Protein AF-A0A9D4HM74-F1 (afdb_monomer_lite)

Structure (mmCIF, N/CA/C/O backbone):
data_AF-A0A9D4HM74-F1
#
_entry.id   AF-A0A9D4HM74-F1
#
loop_
_atom_site.group_PDB
_atom_site.id
_atom_site.type_symbol
_atom_site.label_atom_id
_atom_site.label_alt_id
_atom_site.label_comp_id
_atom_site.label_asym_id
_atom_site.label_entity_id
_atom_site.label_seq_id
_atom_site.pdbx_PDB_ins_code
_atom_site.Cartn_x
_atom_site.Cartn_y
_atom_site.Cartn_z
_atom_site.occupancy
_atom_site.B_iso_or_equiv
_atom_site.auth_seq_id
_atom_site.auth_comp_id
_atom_site.auth_asym_id
_atom_site.auth_atom_id
_atom_site.pdbx_PDB_model_num
ATOM 1 N N . MET A 1 1 ? 23.561 -17.717 -7.195 1.00 75.38 1 MET A N 1
ATOM 2 C CA . MET A 1 1 ? 23.639 -16.304 -7.619 1.00 75.38 1 MET A CA 1
ATOM 3 C C . MET A 1 1 ? 22.681 -16.050 -8.774 1.00 75.38 1 MET A C 1
ATOM 5 O O . MET A 1 1 ? 22.857 -16.662 -9.817 1.00 75.38 1 MET A O 1
ATOM 9 N N . THR A 1 2 ? 21.660 -15.217 -8.573 1.00 85.12 2 THR A N 1
ATOM 10 C CA . THR A 1 2 ? 20.616 -14.888 -9.565 1.00 85.12 2 THR A CA 1
ATOM 11 C C . THR A 1 2 ? 20.411 -13.378 -9.637 1.00 85.12 2 THR A C 1
ATOM 13 O O . THR A 1 2 ? 20.635 -12.687 -8.645 1.00 85.12 2 THR A O 1
ATOM 16 N N . CYS A 1 3 ? 19.970 -12.867 -10.786 1.00 87.44 3 CYS A N 1
ATOM 17 C CA . CYS A 1 3 ? 19.709 -11.446 -11.002 1.00 87.44 3 CYS A CA 1
ATOM 18 C C . CYS A 1 3 ? 18.208 -11.195 -11.157 1.00 87.44 3 CYS A C 1
ATOM 20 O O . CYS A 1 3 ? 17.596 -11.637 -12.129 1.00 87.44 3 CYS A O 1
ATOM 22 N N . PHE A 1 4 ? 17.622 -10.466 -10.205 1.00 86.75 4 PHE A N 1
ATOM 23 C CA . PHE A 1 4 ? 16.185 -10.191 -10.177 1.00 86.75 4 PHE A CA 1
ATOM 24 C C . PHE A 1 4 ? 15.717 -9.417 -11.417 1.00 86.75 4 PHE A C 1
ATOM 26 O O . PHE A 1 4 ? 14.768 -9.838 -12.070 1.00 86.75 4 PHE A O 1
ATOM 33 N N . THR A 1 5 ? 16.437 -8.360 -11.807 1.00 87.00 5 THR A N 1
ATOM 34 C CA . THR A 1 5 ? 16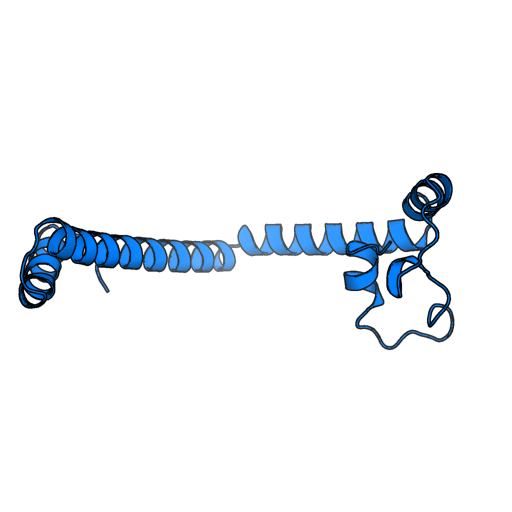.133 -7.539 -12.992 1.00 87.00 5 THR A CA 1
ATOM 35 C C . THR A 1 5 ? 16.084 -8.377 -14.268 1.00 87.00 5 THR A C 1
ATOM 37 O O . THR A 1 5 ? 15.154 -8.273 -15.069 1.00 87.00 5 THR A O 1
ATOM 40 N N . CYS A 1 6 ? 17.067 -9.263 -14.453 1.00 86.56 6 CYS A N 1
ATOM 41 C CA . CYS A 1 6 ? 17.105 -10.142 -15.616 1.00 86.56 6 CYS A CA 1
ATOM 42 C C . CYS A 1 6 ? 16.002 -11.205 -15.568 1.00 86.56 6 CYS A C 1
ATOM 44 O O . CYS A 1 6 ? 15.430 -11.515 -16.610 1.00 86.56 6 CYS A O 1
ATOM 46 N N . ILE A 1 7 ? 15.677 -11.746 -14.390 1.00 85.44 7 ILE A N 1
ATOM 47 C CA . ILE A 1 7 ? 14.566 -12.693 -14.224 1.00 85.44 7 ILE A CA 1
ATOM 48 C C . ILE A 1 7 ? 13.231 -12.023 -14.551 1.00 85.44 7 ILE A C 1
ATOM 50 O O . ILE A 1 7 ? 12.428 -12.599 -15.275 1.00 85.44 7 ILE A O 1
ATOM 54 N N . GLU A 1 8 ? 12.992 -10.802 -14.082 1.00 82.94 8 GLU A N 1
ATOM 55 C CA . GLU A 1 8 ? 11.746 -10.087 -14.364 1.00 82.94 8 GLU A CA 1
ATOM 56 C C . GLU A 1 8 ? 11.591 -9.781 -15.862 1.00 82.94 8 GLU A C 1
ATOM 58 O O . GLU A 1 8 ? 10.500 -9.893 -16.426 1.00 82.94 8 GLU A O 1
ATOM 63 N N . PHE A 1 9 ? 12.689 -9.419 -16.530 1.00 82.75 9 PHE A N 1
ATOM 64 C CA . PHE A 1 9 ? 12.661 -9.063 -17.945 1.00 82.75 9 PHE A CA 1
ATOM 65 C C . PHE A 1 9 ? 12.616 -10.278 -18.888 1.00 82.75 9 PHE A C 1
ATOM 67 O O . PHE A 1 9 ? 11.866 -10.267 -19.869 1.00 82.75 9 PHE A O 1
ATOM 74 N N . TYR A 1 10 ? 13.390 -11.329 -18.599 1.00 79.50 10 TYR A N 1
ATOM 75 C CA . TYR A 1 10 ? 13.548 -12.498 -19.475 1.00 79.50 10 TYR A CA 1
ATOM 76 C C . TYR A 1 10 ? 12.800 -13.755 -19.003 1.00 79.50 10 TYR A C 1
ATOM 78 O O . TYR A 1 10 ? 12.594 -14.666 -19.802 1.00 79.50 10 TYR A O 1
ATOM 86 N N . GLY A 1 11 ? 12.393 -13.839 -17.735 1.00 67.00 11 GLY A N 1
ATOM 87 C CA . GLY A 1 11 ? 11.878 -15.063 -17.107 1.00 67.00 11 GLY A CA 1
ATOM 88 C C . GLY A 1 11 ? 10.460 -15.481 -17.508 1.00 67.00 11 GLY A C 1
ATOM 89 O O . GLY A 1 11 ? 10.086 -16.622 -17.259 1.00 67.00 11 GLY A O 1
ATOM 90 N N . THR A 1 12 ? 9.676 -14.606 -18.149 1.00 56.16 12 THR A N 1
ATOM 91 C CA . THR A 1 12 ? 8.263 -14.874 -18.504 1.00 56.16 12 THR A CA 1
ATOM 92 C C . THR A 1 12 ? 7.975 -14.903 -20.004 1.00 56.16 12 THR A C 1
ATOM 94 O O . THR A 1 12 ? 6.934 -15.409 -20.418 1.00 56.16 12 THR A O 1
ATOM 97 N N . LYS A 1 13 ? 8.881 -14.403 -20.851 1.00 52.84 13 LYS A N 1
ATOM 98 C CA . LYS A 1 13 ? 8.715 -14.473 -22.309 1.00 52.84 13 LYS A CA 1
ATOM 99 C C . LYS A 1 13 ? 9.198 -15.835 -22.786 1.00 52.84 13 LYS A C 1
ATOM 101 O O . LYS A 1 13 ? 10.314 -16.226 -22.467 1.00 52.84 13 LYS A O 1
ATOM 106 N N . SER A 1 14 ? 8.387 -16.557 -23.563 1.00 47.03 14 SER A N 1
ATOM 107 C CA . SER A 1 14 ? 8.838 -17.751 -24.282 1.00 47.03 14 SER A CA 1
ATOM 108 C C . SER A 1 14 ? 10.054 -17.372 -25.125 1.00 47.03 14 SER A C 1
ATOM 110 O O . SER A 1 14 ? 9.948 -16.670 -26.130 1.00 47.03 14 SER A O 1
ATOM 112 N N . ILE A 1 15 ? 11.216 -17.768 -24.625 1.00 50.91 15 ILE A N 1
ATOM 113 C CA . ILE A 1 15 ? 12.525 -17.358 -25.102 1.00 50.91 15 ILE A CA 1
ATOM 114 C C . ILE A 1 15 ? 12.654 -17.725 -26.581 1.00 50.91 15 ILE A C 1
ATOM 116 O O . ILE A 1 15 ? 12.685 -18.905 -26.929 1.00 50.91 15 ILE A O 1
ATOM 120 N N . GLY A 1 16 ? 12.753 -16.705 -27.440 1.00 46.66 16 GLY A N 1
ATOM 121 C CA . GLY A 1 16 ? 13.349 -16.861 -28.761 1.00 46.66 16 GLY A CA 1
ATOM 122 C C . GLY A 1 16 ? 14.711 -17.531 -28.587 1.00 46.66 16 GLY A C 1
ATOM 123 O O . GLY A 1 16 ? 15.474 -17.163 -27.697 1.00 46.66 16 GLY A O 1
ATOM 124 N N . SER A 1 17 ? 14.953 -18.562 -29.386 1.00 47.94 17 SER A N 1
ATOM 125 C CA . SER A 1 17 ? 15.793 -19.743 -29.138 1.00 47.94 17 SER A CA 1
ATOM 126 C C . SER A 1 17 ? 17.291 -19.560 -28.784 1.00 47.94 17 SER A C 1
ATOM 128 O O . SER A 1 17 ? 18.035 -20.531 -28.867 1.00 47.94 17 SER A O 1
ATOM 130 N N . GLY A 1 18 ? 17.766 -18.374 -28.385 1.00 52.84 18 GLY A N 1
ATOM 131 C CA . GLY A 1 18 ? 19.184 -18.082 -28.112 1.00 52.84 18 GLY A CA 1
ATOM 132 C C . GLY A 1 18 ? 19.581 -17.846 -26.646 1.00 52.84 18 GLY A C 1
ATOM 133 O O . GLY A 1 18 ? 20.769 -17.807 -26.353 1.00 52.84 18 GLY A O 1
ATOM 134 N N . LEU A 1 19 ? 18.633 -17.683 -25.711 1.00 52.97 19 LEU A N 1
ATOM 135 C CA . LEU A 1 19 ? 18.939 -17.362 -24.297 1.00 52.97 19 LEU A CA 1
ATOM 136 C C . LEU A 1 19 ? 18.476 -18.433 -23.293 1.00 52.97 19 LEU A C 1
ATOM 138 O O . LEU A 1 19 ? 18.717 -18.310 -22.090 1.00 52.97 19 LEU A O 1
ATOM 142 N N . LYS A 1 20 ? 17.806 -19.491 -23.765 1.00 44.09 20 LYS A N 1
ATOM 143 C CA . LYS A 1 20 ? 17.207 -20.516 -22.904 1.00 44.09 20 LYS A CA 1
ATOM 144 C C . LYS A 1 20 ? 18.298 -21.489 -22.461 1.00 44.09 20 LYS A C 1
ATOM 146 O O . LYS A 1 20 ? 18.758 -22.298 -23.253 1.00 44.09 20 LYS A O 1
ATOM 151 N N . GLY A 1 21 ? 18.707 -21.390 -21.196 1.00 51.44 21 GLY A N 1
ATOM 152 C CA . GLY A 1 21 ? 19.542 -22.395 -20.525 1.00 51.44 21 GLY A CA 1
ATOM 153 C C . GLY A 1 21 ? 21.011 -22.036 -20.284 1.00 51.44 21 GLY A C 1
ATOM 154 O O . GLY A 1 21 ? 21.678 -22.788 -19.584 1.00 51.44 21 GLY A O 1
ATOM 155 N N . CYS A 1 22 ? 21.522 -20.904 -20.788 1.00 56.53 22 CYS A N 1
ATOM 156 C CA . CYS A 1 22 ? 22.949 -20.562 -20.637 1.00 56.53 22 CYS A CA 1
ATOM 157 C C . CYS A 1 22 ? 23.253 -19.400 -19.681 1.00 56.53 22 CYS A C 1
ATOM 159 O O . CYS A 1 22 ? 24.401 -19.263 -19.261 1.00 56.53 22 CYS A O 1
ATOM 161 N N . ASN A 1 23 ? 22.277 -18.557 -19.317 1.00 68.19 23 ASN A N 1
ATOM 162 C CA . ASN A 1 23 ? 22.548 -17.462 -18.385 1.00 68.19 23 ASN A CA 1
ATOM 163 C C . ASN A 1 23 ? 22.362 -17.929 -16.934 1.00 68.19 23 ASN A C 1
ATOM 165 O O . ASN A 1 23 ? 21.245 -18.043 -16.426 1.00 68.19 23 ASN A O 1
ATOM 169 N N . THR A 1 24 ? 23.487 -18.165 -16.267 1.00 75.38 24 THR A N 1
ATOM 170 C CA . THR A 1 24 ? 23.585 -18.578 -14.863 1.00 75.38 24 THR A CA 1
ATOM 171 C C . THR A 1 24 ? 22.918 -17.613 -13.882 1.00 75.38 24 THR A C 1
ATOM 173 O O . THR A 1 24 ? 22.574 -18.028 -12.778 1.00 75.38 24 THR A O 1
ATOM 176 N N . PHE A 1 25 ? 22.674 -16.356 -14.268 1.00 80.94 25 PHE A N 1
ATOM 177 C CA . PHE A 1 25 ? 21.952 -15.380 -13.451 1.00 80.94 25 PHE A CA 1
ATOM 178 C C . PHE A 1 25 ? 20.425 -15.503 -13.563 1.00 80.94 25 PHE A C 1
ATOM 180 O O . PHE A 1 25 ? 19.721 -14.915 -12.743 1.00 80.94 25 PHE A O 1
ATOM 187 N N . LEU A 1 26 ? 19.908 -16.284 -14.520 1.00 78.12 26 LEU A N 1
ATOM 188 C CA . LEU A 1 26 ? 18.483 -16.619 -14.627 1.00 78.12 26 LEU A CA 1
ATOM 189 C C . LEU A 1 26 ? 18.151 -17.929 -13.905 1.00 78.12 26 LEU A C 1
ATOM 191 O O . LEU A 1 26 ? 17.192 -17.988 -13.145 1.00 78.12 26 LEU A O 1
ATOM 195 N N . THR A 1 27 ? 18.950 -18.976 -14.127 1.00 78.56 27 THR A N 1
ATOM 196 C CA . THR A 1 27 ? 18.718 -20.316 -13.553 1.00 78.56 27 THR A CA 1
ATOM 197 C C . THR A 1 27 ? 19.354 -20.503 -12.178 1.00 78.56 27 THR A C 1
ATOM 199 O O . THR A 1 27 ? 18.993 -21.420 -11.447 1.00 78.56 27 THR A O 1
ATOM 202 N N . GLY A 1 28 ? 20.315 -19.648 -11.827 1.00 76.75 28 GLY A N 1
ATOM 203 C CA . GLY A 1 28 ? 21.158 -19.797 -10.651 1.00 76.75 28 GLY A CA 1
ATOM 204 C C . GLY A 1 28 ? 22.445 -20.569 -10.946 1.00 76.75 28 GLY A C 1
ATOM 205 O O . GLY A 1 28 ? 22.510 -21.442 -11.809 1.00 76.75 28 GLY A O 1
ATOM 206 N N . SER A 1 29 ? 23.494 -20.217 -10.205 1.00 78.81 29 SER A N 1
ATOM 207 C CA . SER A 1 29 ? 24.792 -20.894 -10.202 1.00 78.81 29 SER A CA 1
ATOM 208 C C . SER A 1 29 ? 25.410 -20.892 -8.804 1.00 78.81 29 SER A C 1
ATOM 210 O O . SER A 1 29 ? 25.138 -19.989 -7.999 1.00 78.81 29 SER A O 1
ATOM 212 N N . THR A 1 30 ? 26.238 -21.905 -8.540 1.00 80.06 30 THR A N 1
ATOM 213 C CA . THR A 1 30 ? 27.082 -22.064 -7.344 1.00 80.06 30 THR A CA 1
ATOM 214 C C . THR A 1 30 ? 28.456 -21.406 -7.496 1.00 80.06 30 THR A C 1
ATOM 216 O O . THR A 1 30 ? 29.234 -21.378 -6.547 1.00 80.06 30 THR A O 1
ATOM 219 N N . ASN A 1 31 ? 28.772 -20.852 -8.671 1.00 74.25 31 ASN A N 1
ATOM 220 C CA . ASN A 1 31 ? 30.012 -20.122 -8.898 1.00 74.25 31 ASN A CA 1
ATOM 221 C C . ASN A 1 31 ? 29.901 -18.709 -8.301 1.00 74.25 31 ASN A C 1
ATOM 223 O O . ASN A 1 31 ? 29.155 -17.872 -8.805 1.00 74.25 31 ASN A O 1
ATOM 227 N N . LEU A 1 32 ? 30.632 -18.465 -7.212 1.00 76.19 32 LEU A N 1
ATOM 228 C CA . LEU A 1 32 ? 30.580 -17.228 -6.420 1.00 76.19 32 LEU A CA 1
ATOM 229 C C . LEU A 1 32 ? 31.721 -16.250 -6.748 1.00 76.19 32 LEU A C 1
ATOM 231 O O . LEU A 1 32 ? 32.035 -15.364 -5.953 1.00 76.19 32 LEU A O 1
ATOM 235 N N . LYS A 1 33 ? 32.386 -16.410 -7.900 1.00 87.94 33 LYS A N 1
ATOM 236 C CA . LYS A 1 33 ? 33.465 -15.505 -8.317 1.00 87.94 33 LYS A CA 1
ATOM 237 C C . LYS A 1 33 ? 32.936 -14.081 -8.485 1.00 87.94 33 LYS A C 1
ATOM 239 O O . LYS A 1 33 ? 32.039 -13.844 -9.287 1.00 87.94 33 LYS A O 1
ATOM 244 N N . LYS A 1 34 ? 33.575 -13.118 -7.813 1.00 86.12 34 LYS A N 1
ATOM 245 C CA . LYS A 1 34 ? 33.238 -11.690 -7.927 1.00 86.12 34 LYS A CA 1
ATOM 246 C C . LYS A 1 34 ? 33.338 -11.170 -9.368 1.00 86.12 34 LYS A C 1
ATOM 248 O O . LYS A 1 34 ? 32.496 -10.385 -9.778 1.00 86.12 34 LYS A O 1
ATOM 253 N N . SER A 1 35 ? 34.315 -11.647 -10.145 1.00 87.81 35 SER A N 1
ATOM 254 C CA . SER A 1 35 ? 34.476 -11.252 -11.553 1.00 87.81 35 SER A CA 1
ATOM 255 C C . SER A 1 35 ? 33.239 -11.570 -12.393 1.00 87.81 35 SER A C 1
ATOM 257 O O . SER A 1 35 ? 32.828 -10.749 -13.196 1.00 87.81 35 SER A O 1
ATOM 259 N N . ALA A 1 36 ? 32.575 -12.702 -12.133 1.00 84.56 36 ALA A N 1
ATOM 260 C CA . ALA A 1 36 ? 31.364 -13.081 -12.854 1.00 84.56 36 ALA A CA 1
ATOM 261 C C . ALA A 1 36 ? 30.216 -12.082 -12.627 1.00 84.56 36 ALA A C 1
ATOM 263 O O . ALA A 1 36 ? 29.395 -11.881 -13.514 1.00 84.56 36 ALA A O 1
ATOM 264 N N . VAL A 1 37 ? 30.167 -11.453 -11.450 1.00 86.50 37 VAL A N 1
ATOM 265 C CA . VAL A 1 37 ? 29.181 -10.418 -11.101 1.00 86.50 37 VAL A CA 1
ATOM 266 C C . VAL A 1 37 ? 29.448 -9.146 -11.885 1.00 86.50 37 VAL A C 1
ATOM 268 O O . VAL A 1 37 ? 28.547 -8.621 -12.525 1.00 86.50 37 VAL A O 1
ATOM 271 N N . SER A 1 38 ? 30.701 -8.694 -11.881 1.00 89.19 38 SER A N 1
ATOM 272 C CA . SER A 1 38 ? 31.108 -7.489 -12.603 1.00 89.19 38 SER A CA 1
ATOM 273 C C . SER A 1 38 ? 30.926 -7.650 -14.115 1.00 89.19 38 SER A C 1
ATOM 275 O O . SER A 1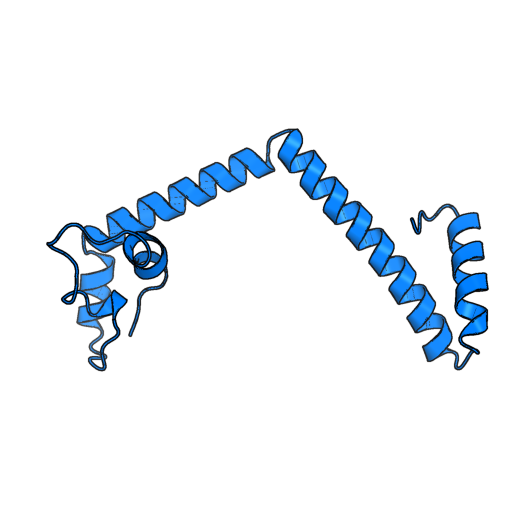 38 ? 30.394 -6.758 -14.768 1.00 89.19 38 SER A O 1
ATOM 277 N N . ASP A 1 39 ? 31.276 -8.814 -14.667 1.00 87.88 39 ASP A N 1
ATOM 278 C CA . ASP A 1 39 ? 31.064 -9.118 -16.086 1.00 87.88 39 ASP A CA 1
ATOM 279 C C . ASP A 1 39 ? 29.567 -9.157 -16.436 1.00 87.88 39 ASP A C 1
ATOM 281 O O . ASP A 1 39 ? 29.155 -8.727 -17.515 1.00 87.88 39 ASP A O 1
ATOM 285 N N . HIS A 1 40 ? 28.729 -9.649 -15.518 1.00 88.81 40 HIS A N 1
ATOM 286 C CA . HIS A 1 40 ? 27.280 -9.656 -15.685 1.00 88.81 40 HIS A CA 1
ATOM 287 C C . HIS A 1 40 ? 26.682 -8.249 -15.694 1.00 88.81 40 HIS A C 1
ATOM 289 O O . HIS A 1 40 ? 25.881 -7.954 -16.582 1.00 88.81 40 HIS A O 1
ATOM 295 N N . GLU A 1 41 ? 27.080 -7.388 -14.757 1.00 88.00 41 GLU A N 1
ATOM 296 C CA . GLU A 1 41 ? 26.609 -5.998 -14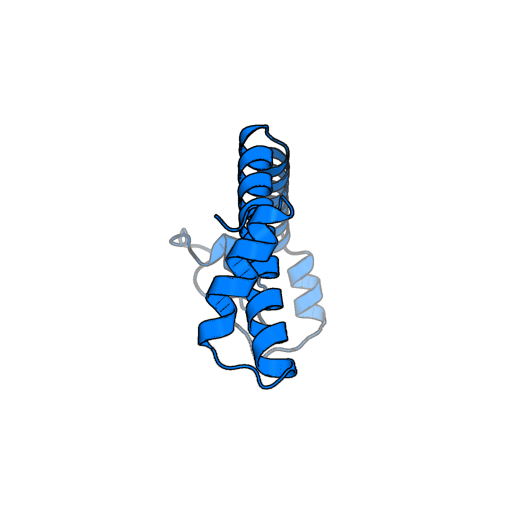.664 1.00 88.00 41 GLU A CA 1
ATOM 297 C C . GLU A 1 41 ? 26.915 -5.204 -15.943 1.00 88.00 41 GLU A C 1
ATOM 299 O O . GLU A 1 41 ? 26.095 -4.405 -16.393 1.00 88.00 41 GLU A O 1
ATOM 304 N N . LEU A 1 42 ? 28.060 -5.477 -16.575 1.00 89.50 42 LEU A N 1
ATOM 305 C CA . LEU A 1 42 ? 28.477 -4.843 -17.829 1.00 89.50 42 LEU A CA 1
ATOM 306 C C . LEU A 1 42 ? 27.919 -5.534 -19.084 1.00 89.50 42 LEU A C 1
ATOM 308 O O . LEU A 1 42 ? 28.097 -5.044 -20.201 1.00 89.50 42 LEU A O 1
ATOM 312 N N . SER A 1 43 ? 27.253 -6.681 -18.935 1.00 87.94 43 SER A N 1
ATOM 313 C CA . SER A 1 43 ? 26.732 -7.426 -20.076 1.00 87.94 43 SER A CA 1
ATOM 314 C C . SER A 1 43 ? 25.576 -6.679 -20.742 1.00 87.94 43 SER A C 1
ATOM 316 O O . SER A 1 43 ? 24.663 -6.181 -20.081 1.00 87.94 43 SER A O 1
ATOM 318 N N . LYS A 1 44 ? 25.556 -6.670 -22.080 1.00 87.06 44 LYS A N 1
ATOM 319 C CA . LYS A 1 44 ? 24.489 -6.023 -22.861 1.00 87.06 44 LYS A CA 1
ATOM 320 C C . LYS A 1 44 ? 23.091 -6.504 -22.456 1.00 87.06 44 LYS A C 1
ATOM 322 O O . LYS A 1 44 ? 22.179 -5.701 -22.335 1.00 87.06 44 LYS A O 1
ATOM 327 N N . ALA A 1 45 ? 22.940 -7.799 -22.174 1.00 84.25 45 ALA A N 1
ATOM 328 C CA . ALA A 1 45 ? 21.669 -8.364 -21.728 1.00 84.25 45 ALA A CA 1
ATOM 329 C C . ALA A 1 45 ? 21.194 -7.770 -20.388 1.00 84.25 45 ALA A C 1
ATOM 331 O O . ALA A 1 45 ? 20.006 -7.511 -20.208 1.00 84.25 45 ALA A O 1
ATOM 332 N N . HIS A 1 46 ? 22.105 -7.541 -19.440 1.00 88.06 46 HIS A N 1
ATOM 333 C CA . HIS A 1 46 ? 21.752 -6.902 -18.176 1.00 88.06 46 HIS A CA 1
ATOM 334 C C . HIS A 1 46 ? 21.428 -5.415 -18.362 1.00 88.06 46 HIS A C 1
ATOM 336 O O . HIS A 1 46 ? 20.454 -4.927 -17.786 1.00 88.06 46 HIS A O 1
ATOM 342 N N . ILE A 1 47 ? 22.185 -4.715 -19.210 1.00 90.88 47 ILE A N 1
ATOM 343 C CA . ILE A 1 47 ? 21.941 -3.307 -19.548 1.00 90.88 47 ILE A CA 1
ATOM 344 C C . ILE A 1 47 ? 20.558 -3.137 -20.196 1.00 90.88 47 ILE A C 1
ATOM 346 O O . ILE A 1 47 ? 19.778 -2.297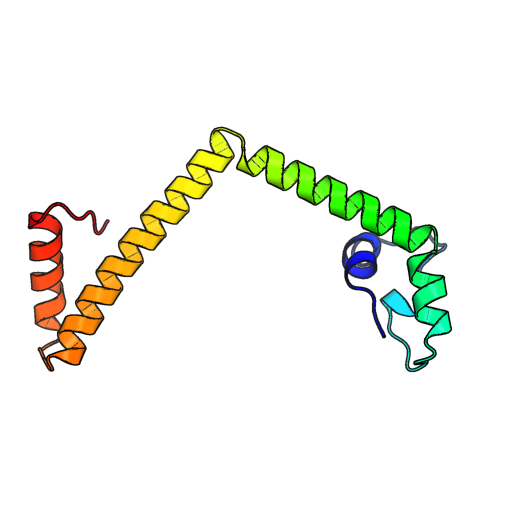 -19.749 1.00 90.88 47 ILE A O 1
ATOM 350 N N . ASP A 1 48 ? 20.213 -3.973 -21.179 1.00 87.25 48 ASP A N 1
ATOM 351 C CA . ASP A 1 48 ? 18.914 -3.940 -21.865 1.00 87.25 48 ASP A CA 1
ATOM 352 C C . ASP A 1 48 ? 17.756 -4.231 -20.892 1.00 87.25 48 ASP A C 1
ATOM 354 O O . ASP A 1 48 ? 16.736 -3.534 -20.895 1.00 87.25 48 ASP A O 1
ATOM 358 N N . ALA A 1 49 ? 17.924 -5.227 -20.012 1.00 86.69 49 ALA A N 1
ATOM 359 C CA . ALA A 1 49 ? 16.944 -5.535 -18.972 1.00 86.69 49 ALA A CA 1
ATOM 360 C C . ALA A 1 49 ? 16.739 -4.350 -18.017 1.00 86.69 49 ALA A C 1
ATOM 362 O O . ALA A 1 49 ? 15.600 -3.983 -17.723 1.00 86.69 49 ALA A O 1
ATOM 363 N N . THR A 1 50 ? 17.838 -3.726 -17.588 1.00 89.50 50 THR A N 1
ATOM 364 C CA . THR A 1 50 ? 17.833 -2.585 -16.667 1.00 89.50 50 THR A CA 1
ATOM 365 C C . THR A 1 50 ? 17.163 -1.365 -17.291 1.00 89.50 50 THR A C 1
ATOM 367 O O . THR A 1 50 ? 16.304 -0.747 -16.658 1.00 89.50 50 THR A O 1
ATOM 370 N N . ALA A 1 51 ? 17.483 -1.054 -18.549 1.00 87.25 51 ALA A N 1
ATOM 371 C CA . ALA A 1 51 ? 16.859 0.036 -19.293 1.00 87.25 51 ALA A CA 1
ATOM 372 C C . ALA A 1 51 ? 15.339 -0.160 -19.413 1.00 87.25 51 ALA A C 1
ATOM 374 O O . ALA A 1 51 ? 14.570 0.771 -19.172 1.00 87.25 51 ALA A O 1
ATOM 375 N N . ASN A 1 52 ? 14.885 -1.385 -19.697 1.00 84.69 52 ASN A N 1
ATOM 376 C CA . ASN A 1 52 ? 13.458 -1.682 -19.769 1.00 84.69 52 ASN A CA 1
ATOM 377 C C . ASN A 1 52 ? 12.759 -1.586 -18.402 1.00 84.69 52 ASN A C 1
ATOM 379 O O . ASN A 1 52 ? 11.643 -1.076 -18.316 1.00 84.69 52 ASN A O 1
ATOM 383 N N . THR A 1 53 ? 13.380 -2.070 -17.322 1.00 82.81 53 THR A N 1
ATOM 384 C CA . THR A 1 53 ? 12.809 -1.908 -15.973 1.00 82.81 53 THR A CA 1
ATOM 385 C C . THR A 1 53 ? 12.757 -0.443 -15.544 1.00 82.81 53 THR A C 1
ATOM 387 O O . THR A 1 53 ? 11.768 -0.021 -14.950 1.00 82.81 53 THR A O 1
ATOM 390 N N . ALA A 1 54 ? 13.760 0.360 -15.911 1.00 81.44 54 ALA A N 1
ATOM 391 C CA . ALA A 1 54 ? 13.751 1.797 -15.660 1.00 81.44 54 ALA A CA 1
ATOM 392 C C . ALA A 1 54 ? 12.613 2.499 -16.424 1.00 81.44 54 ALA A C 1
ATOM 394 O O . ALA A 1 54 ? 11.905 3.314 -15.833 1.00 81.44 54 ALA A O 1
ATOM 395 N N . ALA A 1 55 ? 12.372 2.125 -17.686 1.00 75.88 55 ALA A N 1
ATOM 396 C CA . ALA A 1 55 ? 11.263 2.650 -18.487 1.00 75.88 55 ALA A CA 1
ATOM 397 C C . ALA A 1 55 ? 9.882 2.294 -17.895 1.00 75.88 55 ALA A C 1
ATOM 399 O O . ALA A 1 55 ? 9.013 3.153 -17.765 1.00 75.88 55 ALA A O 1
ATOM 400 N N . LYS A 1 56 ? 9.693 1.052 -17.424 1.00 75.44 56 LYS A N 1
ATOM 401 C CA . LYS A 1 56 ? 8.466 0.665 -16.699 1.00 75.44 56 LYS A CA 1
ATOM 402 C C . LYS A 1 56 ? 8.253 1.497 -15.430 1.00 75.44 56 LYS A C 1
ATOM 404 O O . LYS A 1 56 ? 7.123 1.854 -15.105 1.00 75.44 56 LYS A O 1
ATOM 409 N N . CYS A 1 57 ? 9.325 1.806 -14.699 1.00 65.06 57 CYS A N 1
ATOM 410 C CA . CYS A 1 57 ? 9.248 2.672 -13.524 1.00 65.06 57 CYS A CA 1
ATOM 411 C C . CYS A 1 57 ? 8.881 4.114 -13.893 1.00 65.06 57 CYS A C 1
ATOM 413 O O . CYS A 1 57 ? 8.098 4.726 -13.167 1.00 65.06 57 CYS A O 1
ATOM 415 N N . SER A 1 58 ? 9.377 4.651 -15.014 1.00 61.69 58 SER A N 1
ATOM 416 C CA . SER A 1 58 ? 8.952 5.975 -15.488 1.00 61.69 58 SER A CA 1
ATOM 417 C C . SER A 1 58 ? 7.489 5.993 -15.926 1.00 61.69 58 SER A C 1
ATOM 419 O O . SER A 1 58 ? 6.787 6.948 -15.602 1.00 61.69 58 SER A O 1
ATOM 421 N N . ASP A 1 59 ? 6.999 4.925 -16.559 1.00 63.31 59 ASP A N 1
ATOM 422 C CA . ASP A 1 59 ? 5.581 4.793 -16.915 1.00 63.31 59 ASP A CA 1
ATOM 423 C C . ASP A 1 59 ? 4.709 4.708 -15.659 1.00 63.31 59 ASP A C 1
ATOM 425 O O . ASP A 1 59 ? 3.690 5.384 -15.557 1.00 63.31 59 ASP A O 1
ATOM 429 N N . SER A 1 60 ? 5.144 3.953 -14.647 1.00 62.19 60 SER A N 1
ATOM 430 C CA . SER A 1 60 ? 4.465 3.872 -13.349 1.00 62.19 60 SER A CA 1
ATOM 431 C C . SER A 1 60 ? 4.448 5.222 -12.618 1.00 62.19 60 SER A C 1
ATOM 433 O O . SER A 1 60 ? 3.420 5.621 -12.071 1.00 62.19 60 SER A O 1
ATOM 435 N N . ALA A 1 61 ? 5.545 5.983 -12.667 1.00 66.50 61 ALA A N 1
ATOM 436 C CA . ALA A 1 61 ? 5.618 7.329 -12.098 1.00 66.50 61 ALA A CA 1
ATOM 437 C C . ALA A 1 61 ? 4.739 8.337 -12.861 1.00 66.50 61 ALA A C 1
ATOM 439 O O . ALA A 1 61 ? 4.090 9.188 -12.243 1.00 66.50 61 ALA A O 1
ATOM 440 N N . ALA A 1 62 ? 4.668 8.228 -14.190 1.00 65.44 62 ALA A N 1
ATOM 441 C CA . ALA A 1 62 ? 3.783 9.033 -15.025 1.00 65.44 62 ALA A CA 1
ATOM 442 C C . ALA A 1 62 ? 2.305 8.699 -14.760 1.00 65.44 62 ALA A C 1
ATOM 444 O O . ALA A 1 62 ? 1.491 9.607 -14.582 1.00 65.44 62 ALA A O 1
ATOM 445 N N . ILE A 1 63 ? 1.967 7.411 -14.635 1.00 67.06 63 ILE A N 1
ATOM 446 C CA . ILE A 1 63 ? 0.629 6.937 -14.259 1.00 67.06 63 ILE A CA 1
ATOM 447 C C . ILE A 1 63 ? 0.266 7.447 -12.865 1.00 67.06 63 ILE A C 1
ATOM 449 O O . ILE A 1 63 ? -0.795 8.048 -12.715 1.00 67.06 63 ILE A O 1
ATOM 453 N N . ALA A 1 64 ? 1.146 7.306 -11.871 1.00 67.44 64 ALA A N 1
ATOM 454 C CA . ALA A 1 64 ? 0.934 7.826 -10.518 1.00 67.44 64 ALA A CA 1
ATOM 455 C C . ALA A 1 64 ? 0.755 9.356 -10.486 1.00 67.44 64 ALA A C 1
ATOM 457 O O . ALA A 1 64 ? 0.012 9.878 -9.656 1.00 67.44 64 ALA A O 1
ATOM 458 N N . SER A 1 65 ? 1.399 10.076 -11.409 1.00 74.25 65 SER A N 1
ATOM 459 C CA . SER A 1 65 ? 1.302 11.537 -11.532 1.00 74.25 65 SER A CA 1
ATOM 460 C C . SER A 1 65 ? 0.081 12.013 -12.326 1.00 74.25 65 SER A C 1
ATOM 462 O O . SER A 1 65 ? -0.282 13.193 -12.234 1.00 74.25 65 SER A O 1
ATOM 464 N N . SER A 1 66 ? -0.560 11.121 -13.088 1.00 83.38 66 SER A N 1
ATOM 465 C CA . SER A 1 66 ? -1.795 11.405 -13.821 1.00 83.38 66 SER A CA 1
ATOM 466 C C . SER A 1 66 ? -2.959 11.694 -12.867 1.00 83.38 66 SER A C 1
ATOM 468 O O . SER A 1 66 ? -2.948 11.283 -11.707 1.00 83.38 66 SER A O 1
ATOM 470 N N . GLN A 1 67 ? -4.000 12.373 -13.354 1.00 81.25 67 GLN A N 1
ATOM 471 C CA . GLN A 1 67 ? -5.190 12.660 -12.545 1.00 81.25 67 GLN A CA 1
ATOM 472 C C . GLN A 1 67 ? -5.859 11.374 -12.031 1.00 81.25 67 GLN A C 1
ATOM 474 O O . GLN A 1 67 ? -6.247 11.308 -10.868 1.00 81.25 67 GLN A O 1
ATOM 479 N N . ALA A 1 68 ? -5.943 10.337 -12.872 1.00 76.44 68 ALA A N 1
ATOM 480 C CA . ALA A 1 68 ? -6.494 9.039 -12.491 1.00 76.44 68 ALA A CA 1
ATOM 481 C C . ALA A 1 68 ? -5.611 8.319 -11.458 1.00 76.44 68 ALA A C 1
ATOM 483 O O . ALA A 1 68 ? -6.127 7.786 -10.480 1.00 76.44 68 ALA A O 1
ATOM 484 N N . GLY A 1 69 ? -4.284 8.352 -11.620 1.00 80.00 69 GLY A N 1
ATOM 485 C CA . GLY A 1 69 ? -3.357 7.760 -10.650 1.00 80.00 69 GLY A CA 1
ATOM 486 C C . GLY A 1 69 ? -3.378 8.466 -9.298 1.00 80.00 69 GLY A C 1
ATOM 487 O O . GLY A 1 69 ? -3.435 7.805 -8.264 1.00 80.00 69 GLY A O 1
ATOM 488 N N . LYS A 1 70 ? -3.439 9.802 -9.289 1.00 80.56 70 LYS A N 1
ATOM 489 C CA . LYS A 1 70 ? -3.625 10.591 -8.063 1.00 80.56 70 LYS A CA 1
ATOM 490 C C . LYS A 1 70 ? -4.959 10.291 -7.388 1.00 80.56 70 LYS A C 1
ATOM 492 O O . LYS A 1 70 ? -4.989 10.153 -6.169 1.00 80.56 70 LYS A O 1
ATOM 497 N N . ALA A 1 71 ? -6.040 10.152 -8.158 1.00 76.81 71 ALA A N 1
ATOM 498 C CA . ALA A 1 71 ? -7.343 9.765 -7.625 1.00 76.81 71 ALA A CA 1
ATOM 499 C C . ALA A 1 71 ? -7.292 8.368 -6.987 1.00 76.81 71 ALA A C 1
ATOM 501 O O . ALA A 1 71 ? -7.699 8.221 -5.841 1.00 76.81 71 ALA A O 1
ATOM 502 N N . MET A 1 72 ? -6.704 7.374 -7.659 1.00 74.75 72 MET A N 1
ATOM 503 C CA . MET A 1 72 ? -6.519 6.022 -7.110 1.00 74.75 72 MET A CA 1
ATOM 504 C C . MET A 1 72 ? -5.665 6.016 -5.836 1.00 74.75 72 MET A C 1
ATOM 506 O O . MET A 1 72 ? -6.031 5.387 -4.845 1.00 74.75 72 MET A O 1
ATOM 510 N N . LEU A 1 73 ? -4.549 6.753 -5.820 1.00 80.75 73 LEU A N 1
ATOM 511 C CA . LEU A 1 73 ? -3.720 6.904 -4.621 1.00 80.75 73 LEU A CA 1
ATOM 512 C C . LEU A 1 73 ? -4.494 7.576 -3.482 1.00 80.75 73 LEU A C 1
ATOM 514 O O . LEU A 1 73 ? -4.400 7.138 -2.339 1.00 80.75 73 LEU A O 1
ATOM 518 N N . SER A 1 74 ? -5.285 8.607 -3.783 1.00 78.06 74 SER A N 1
ATOM 519 C CA . SER A 1 74 ? -6.134 9.280 -2.798 1.00 78.06 74 SER A CA 1
ATOM 520 C C . SER A 1 74 ? -7.220 8.357 -2.248 1.00 78.06 74 SER A C 1
ATOM 522 O O . SER A 1 74 ? -7.462 8.375 -1.043 1.00 78.06 74 SER A O 1
ATOM 524 N N . LEU A 1 75 ? -7.836 7.523 -3.092 1.00 79.38 75 LEU A N 1
ATOM 525 C CA . LEU A 1 75 ? -8.801 6.511 -2.661 1.00 79.38 75 LEU A CA 1
ATOM 526 C C . LEU A 1 75 ? -8.137 5.540 -1.680 1.00 79.38 75 LEU A C 1
ATOM 528 O O . LEU A 1 75 ? -8.598 5.409 -0.549 1.00 79.38 75 LEU A O 1
ATOM 532 N N . HIS A 1 76 ? -6.976 4.986 -2.030 1.00 83.81 76 HIS A N 1
ATOM 533 C CA . HIS A 1 76 ? -6.229 4.111 -1.125 1.00 83.81 76 HIS A CA 1
ATOM 534 C C . HIS A 1 76 ? -5.806 4.795 0.182 1.00 83.81 76 HIS A C 1
ATOM 536 O O . HIS A 1 76 ? -5.801 4.165 1.241 1.00 83.81 76 HIS A O 1
ATOM 542 N N . LEU A 1 77 ? -5.456 6.084 0.143 1.00 86.81 77 LEU A N 1
ATOM 543 C CA . LEU A 1 77 ? -5.156 6.851 1.353 1.00 86.81 77 LEU A CA 1
ATOM 544 C C . LEU A 1 77 ? -6.397 7.028 2.233 1.00 86.81 77 LEU A C 1
ATOM 546 O O . LEU A 1 77 ? -6.289 6.847 3.446 1.00 86.81 77 LEU A O 1
ATOM 550 N N . SER A 1 78 ? -7.553 7.330 1.639 1.00 85.19 78 SER A N 1
ATOM 551 C CA . SER A 1 78 ? -8.819 7.475 2.365 1.00 85.19 78 SER A CA 1
ATOM 552 C C . SER A 1 78 ? -9.253 6.158 3.019 1.00 85.19 78 SER A C 1
ATOM 554 O O . SER A 1 78 ? -9.502 6.118 4.225 1.00 85.19 78 SER A O 1
ATOM 556 N N . GLU A 1 79 ? -9.190 5.042 2.286 1.00 87.69 79 GLU A N 1
ATOM 557 C CA . GLU A 1 79 ? -9.464 3.703 2.815 1.00 87.69 79 GLU A CA 1
ATOM 558 C C . GLU A 1 79 ? -8.498 3.333 3.943 1.00 87.69 79 GLU A C 1
ATOM 560 O O . GLU A 1 79 ? -8.895 2.797 4.980 1.00 87.69 79 GLU A O 1
ATOM 565 N N . ARG A 1 80 ? -7.210 3.650 3.775 1.00 88.56 80 ARG A N 1
ATOM 566 C CA . ARG A 1 80 ? -6.205 3.405 4.808 1.00 88.56 80 ARG A CA 1
ATOM 567 C C . ARG A 1 80 ? -6.493 4.218 6.066 1.00 88.56 80 ARG A C 1
ATOM 569 O O . ARG A 1 80 ? -6.398 3.671 7.162 1.00 88.56 80 ARG A O 1
ATOM 576 N N . GLN A 1 81 ? -6.827 5.500 5.934 1.00 90.62 81 GLN A N 1
ATOM 577 C CA . GLN A 1 81 ? -7.181 6.349 7.073 1.00 90.62 81 GLN A CA 1
ATOM 578 C C . GLN A 1 81 ? -8.404 5.798 7.808 1.00 90.62 81 GLN A C 1
ATOM 580 O O . GLN A 1 81 ? -8.353 5.649 9.030 1.00 90.62 81 GLN A O 1
ATOM 585 N N . ARG A 1 82 ? -9.445 5.397 7.072 1.00 92.69 82 ARG A N 1
ATOM 586 C CA . ARG A 1 82 ? -10.634 4.719 7.607 1.00 92.69 82 ARG A CA 1
ATOM 587 C C . ARG A 1 82 ? -10.266 3.499 8.454 1.00 92.69 82 ARG A C 1
ATOM 589 O O . ARG A 1 82 ? -10.620 3.417 9.631 1.00 92.69 82 ARG A O 1
ATOM 596 N N . LEU A 1 83 ? -9.458 2.594 7.896 1.00 92.75 83 LEU A N 1
ATOM 597 C CA . LEU A 1 83 ? -8.975 1.399 8.597 1.00 92.75 83 LEU A CA 1
ATOM 598 C C . LEU A 1 83 ? -8.154 1.742 9.846 1.00 92.75 83 LEU A C 1
ATOM 600 O O . LEU A 1 83 ? -8.278 1.065 10.867 1.00 92.75 83 LEU A O 1
ATOM 604 N N . MET A 1 84 ? -7.340 2.803 9.805 1.00 94.31 84 MET A N 1
ATOM 605 C CA . MET A 1 84 ? -6.586 3.242 10.982 1.00 94.31 84 MET A CA 1
ATOM 606 C C . MET A 1 84 ? -7.501 3.710 12.115 1.00 94.31 84 MET A C 1
ATOM 608 O O . MET A 1 84 ? -7.205 3.420 13.275 1.00 94.31 84 MET A O 1
ATOM 612 N N . HIS A 1 85 ? -8.592 4.415 11.819 1.00 94.69 85 HIS A N 1
ATOM 613 C CA . HIS A 1 85 ? -9.549 4.830 12.846 1.00 94.69 85 HIS A CA 1
ATOM 614 C C . HIS A 1 85 ? -10.289 3.630 13.448 1.00 94.69 85 HIS A C 1
ATOM 616 O O . HIS A 1 85 ? -10.318 3.488 14.671 1.00 94.69 85 HIS A O 1
ATOM 622 N N . LEU A 1 86 ? -10.770 2.705 12.610 1.00 95.38 86 LEU A N 1
ATOM 623 C CA . LEU A 1 86 ? -11.406 1.464 13.067 1.00 95.38 86 LEU A CA 1
ATOM 624 C C . LEU A 1 86 ? -10.472 0.647 13.971 1.00 95.38 86 LEU A C 1
ATOM 626 O O . LEU A 1 86 ? -10.877 0.195 15.044 1.00 95.38 86 LEU A O 1
ATOM 630 N N . PHE A 1 87 ? -9.204 0.511 13.578 1.00 96.31 87 PHE A N 1
ATOM 631 C CA . PHE A 1 87 ? -8.198 -0.183 14.377 1.00 96.31 87 PHE A CA 1
ATOM 632 C C . PHE A 1 87 ? -7.931 0.521 15.713 1.00 96.31 87 PHE A C 1
ATOM 634 O O . PHE A 1 87 ? -7.871 -0.133 16.754 1.00 96.31 87 PHE A O 1
ATOM 641 N N . ARG A 1 88 ? -7.798 1.855 15.716 1.00 95.62 88 ARG A N 1
ATOM 642 C CA . ARG A 1 88 ? -7.593 2.641 16.946 1.00 95.62 88 ARG A CA 1
ATOM 643 C C . ARG A 1 88 ? -8.753 2.475 17.921 1.00 95.62 88 ARG A C 1
ATOM 645 O O . ARG A 1 88 ? -8.499 2.311 19.114 1.00 95.62 88 ARG A O 1
ATOM 652 N N . ASN A 1 89 ? -9.985 2.458 17.420 1.00 95.62 89 ASN A N 1
ATOM 653 C CA . ASN A 1 89 ? -11.178 2.247 18.234 1.00 95.62 89 ASN A CA 1
ATOM 654 C C . ASN A 1 89 ? -11.178 0.848 18.864 1.00 95.62 89 ASN A C 1
ATOM 656 O O . ASN A 1 89 ? -11.321 0.721 20.080 1.00 95.62 89 ASN A O 1
ATOM 660 N N . ALA A 1 90 ? -10.916 -0.197 18.072 1.00 95.81 90 ALA A N 1
ATOM 661 C CA . ALA A 1 90 ? -10.833 -1.571 18.572 1.00 95.81 90 ALA A CA 1
ATOM 662 C C . ALA A 1 90 ? -9.713 -1.730 19.614 1.00 95.81 90 ALA A C 1
ATOM 664 O O . ALA A 1 90 ? -9.909 -2.302 20.688 1.00 95.81 90 ALA A O 1
ATOM 665 N N . HIS A 1 91 ? -8.544 -1.153 19.331 1.00 97.00 91 HIS A N 1
ATOM 666 C CA . HIS A 1 91 ? -7.415 -1.155 20.250 1.00 97.00 91 HIS A CA 1
ATOM 667 C C . HIS A 1 91 ? -7.723 -0.398 21.551 1.00 97.00 91 HIS A C 1
ATOM 669 O O . HIS A 1 91 ? -7.326 -0.854 22.620 1.00 97.00 91 HIS A O 1
ATOM 675 N N . ALA A 1 92 ? -8.436 0.732 21.504 1.00 96.31 92 ALA A N 1
ATOM 676 C CA . ALA A 1 92 ? -8.823 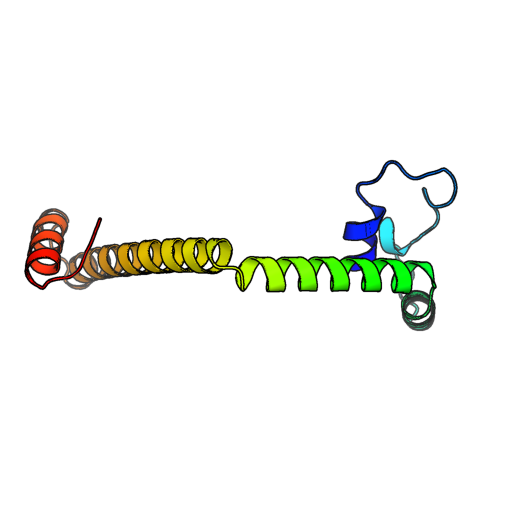1.478 22.701 1.00 96.31 92 ALA A CA 1
ATOM 677 C C . ALA A 1 92 ? -9.754 0.663 23.612 1.00 96.31 92 ALA A C 1
ATOM 679 O O . ALA A 1 92 ? -9.531 0.633 24.824 1.00 96.31 92 ALA A O 1
ATOM 680 N N . VAL A 1 93 ? -10.737 -0.035 23.031 1.00 97.12 93 VAL A N 1
ATOM 681 C CA . VAL A 1 93 ? -11.636 -0.953 23.753 1.00 97.12 93 VAL A CA 1
ATOM 682 C C . VAL A 1 93 ? -10.831 -2.058 24.438 1.00 97.12 93 VAL A C 1
ATOM 684 O O . VAL A 1 93 ? -10.905 -2.200 25.660 1.00 97.12 93 VAL A O 1
ATOM 687 N N . GLY A 1 94 ? -9.982 -2.764 23.683 1.00 96.19 94 GLY A N 1
ATOM 688 C CA . GLY A 1 94 ? -9.151 -3.846 24.219 1.00 96.19 94 GLY A CA 1
ATOM 689 C C . GLY A 1 94 ? -8.169 -3.372 25.294 1.00 96.19 94 GLY A C 1
ATOM 690 O O . GLY A 1 94 ? -8.098 -3.948 26.376 1.00 96.19 94 GLY A O 1
ATOM 691 N N . LYS A 1 95 ? -7.465 -2.259 25.052 1.00 97.12 95 LYS A N 1
ATOM 692 C CA . LYS A 1 95 ? -6.494 -1.683 25.997 1.00 97.12 95 LYS A CA 1
ATOM 693 C C . LYS A 1 95 ? -7.136 -1.238 27.312 1.00 97.12 95 LYS A C 1
ATOM 695 O O . LYS A 1 95 ? -6.473 -1.234 28.345 1.00 97.12 95 LYS A O 1
ATOM 700 N N . LYS A 1 96 ? -8.402 -0.821 27.281 1.00 95.75 96 LYS A N 1
ATOM 701 C CA . LYS A 1 96 ? -9.158 -0.414 28.473 1.00 95.75 96 LYS A CA 1
ATOM 702 C C . LYS A 1 96 ? -9.906 -1.576 29.132 1.00 95.75 96 LYS A C 1
ATOM 704 O O . LYS A 1 96 ? -10.576 -1.336 30.131 1.00 95.75 96 LYS A O 1
ATOM 709 N N . GLY A 1 97 ? -9.801 -2.795 28.594 1.00 94.81 97 GLY A N 1
ATOM 710 C CA . GLY A 1 97 ? -10.533 -3.961 29.089 1.00 94.81 97 GLY A CA 1
ATOM 711 C C . GLY A 1 97 ? -12.049 -3.802 28.976 1.00 94.81 97 GLY A C 1
ATOM 712 O O . GLY A 1 97 ? -12.786 -4.367 29.782 1.00 94.81 97 GLY A O 1
ATOM 713 N N . ARG A 1 98 ? -12.521 -2.983 28.028 1.00 95.38 98 ARG A N 1
ATOM 714 C CA . ARG A 1 98 ? -13.951 -2.755 27.827 1.00 95.38 98 ARG A CA 1
ATOM 715 C C . ARG A 1 98 ? -14.569 -3.905 27.025 1.00 95.38 98 ARG A C 1
ATOM 717 O O . ARG A 1 98 ? -13.873 -4.514 26.209 1.00 95.38 98 ARG A O 1
ATOM 724 N N . PRO A 1 99 ? -15.865 -4.196 27.22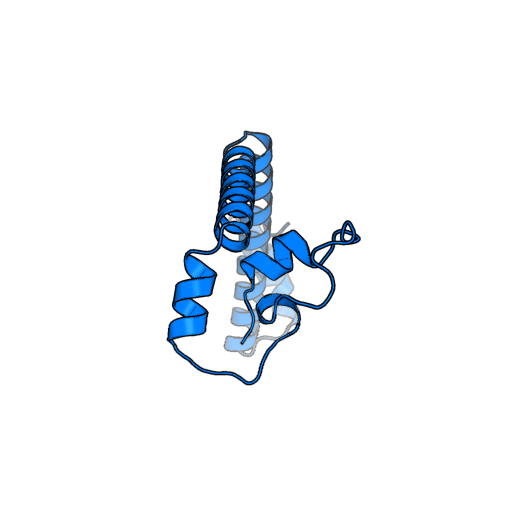5 1.00 94.38 99 PRO A N 1
ATOM 725 C CA . PRO A 1 99 ? -16.581 -5.161 26.403 1.00 94.38 99 PRO A CA 1
ATOM 726 C C . PRO A 1 99 ? -16.504 -4.801 24.918 1.00 94.38 99 PRO A C 1
ATOM 728 O O . PRO A 1 99 ? -16.529 -3.626 24.553 1.00 94.38 99 PRO A O 1
ATOM 731 N N . ILE A 1 100 ? -16.485 -5.808 24.042 1.00 90.88 100 ILE A N 1
ATOM 732 C CA . ILE A 1 100 ? -16.464 -5.575 22.589 1.00 90.88 100 ILE A CA 1
ATOM 733 C C . ILE A 1 100 ? -17.709 -4.825 22.090 1.00 90.88 100 ILE A C 1
ATOM 735 O O . ILE A 1 100 ? -17.645 -4.151 21.070 1.00 90.88 100 ILE A O 1
ATOM 739 N N . THR A 1 101 ? -18.819 -4.871 22.832 1.00 93.00 101 THR A N 1
ATOM 740 C CA . THR A 1 101 ? -20.036 -4.093 22.554 1.00 93.00 101 THR A CA 1
ATOM 741 C C . THR A 1 101 ? -19.797 -2.582 22.575 1.00 93.00 101 THR A C 1
ATOM 743 O O . THR A 1 101 ? -20.476 -1.848 21.860 1.00 93.00 101 THR A O 1
ATOM 746 N N . ASP A 1 102 ? -18.800 -2.108 23.330 1.00 93.88 102 ASP A N 1
ATOM 747 C CA . ASP A 1 102 ? -18.452 -0.683 23.405 1.00 93.88 102 ASP A CA 1
ATOM 748 C C . ASP A 1 102 ? -17.768 -0.190 22.120 1.00 93.88 102 ASP A C 1
ATOM 750 O O . ASP A 1 102 ? -17.689 1.016 21.885 1.00 93.88 102 ASP A O 1
ATOM 754 N N . TYR A 1 103 ? -17.293 -1.102 21.261 1.00 95.50 103 TYR A N 1
ATOM 755 C CA . TYR A 1 103 ? -16.681 -0.755 19.980 1.00 95.50 103 TYR A CA 1
ATOM 756 C C . TYR A 1 103 ? -17.649 -0.015 19.057 1.00 95.50 103 TYR A C 1
ATOM 758 O O . TYR A 1 103 ? -17.282 1.014 18.491 1.00 95.50 103 TYR A O 1
ATOM 766 N N . THR A 1 104 ? -18.886 -0.503 18.931 1.00 94.38 104 THR A N 1
ATOM 767 C CA . THR A 1 104 ? -19.905 0.117 18.073 1.00 94.38 104 THR A CA 1
ATOM 768 C C . THR A 1 104 ? -20.251 1.513 18.574 1.00 94.38 104 THR A C 1
ATOM 770 O O . THR A 1 104 ? -20.269 2.463 17.798 1.00 94.38 104 THR A O 1
ATOM 773 N N . TRP A 1 105 ? -20.437 1.662 19.889 1.00 95.00 105 TRP A N 1
ATOM 774 C CA . TRP A 1 105 ? -20.655 2.971 20.501 1.00 95.00 105 TRP A CA 1
ATOM 775 C C . TRP A 1 105 ? -19.486 3.927 20.228 1.00 95.00 105 TRP A C 1
ATOM 777 O O . TRP A 1 105 ? -19.704 5.072 19.835 1.00 95.00 105 TRP A O 1
ATOM 787 N N . LEU A 1 106 ? -18.244 3.453 20.369 1.00 95.81 106 LEU A N 1
ATOM 788 C CA . LEU A 1 106 ? -17.057 4.268 20.123 1.00 95.81 106 LEU A CA 1
ATOM 789 C C . LEU A 1 106 ? -16.932 4.688 18.650 1.00 95.81 106 LEU A C 1
ATOM 791 O O . LEU A 1 106 ? -16.514 5.813 18.377 1.00 95.81 106 LEU A O 1
ATOM 795 N N . CYS A 1 107 ? -17.316 3.826 17.705 1.00 95.25 107 CYS A N 1
ATOM 796 C CA . CYS A 1 107 ? -17.364 4.178 16.284 1.00 95.25 107 CYS A CA 1
ATOM 797 C C . CYS A 1 107 ? -18.406 5.271 16.013 1.00 95.25 107 CYS A C 1
ATOM 799 O O . CYS A 1 107 ? -18.042 6.293 15.439 1.00 95.25 107 CYS A O 1
ATOM 801 N N . ASN A 1 108 ? -19.621 5.149 16.555 1.00 94.31 108 ASN A N 1
ATOM 802 C CA . ASN A 1 108 ? -20.663 6.177 16.417 1.00 94.31 108 ASN A CA 1
ATOM 803 C C . ASN A 1 108 ? -20.226 7.532 17.003 1.00 94.31 108 ASN A C 1
ATOM 805 O O . ASN A 1 108 ? -20.482 8.587 16.430 1.00 94.31 108 ASN A O 1
ATOM 809 N N . VAL A 1 109 ? -19.538 7.523 18.152 1.00 94.44 109 VAL A N 1
ATOM 810 C CA . VAL A 1 109 ? -18.965 8.746 18.744 1.00 94.44 109 VAL A CA 1
ATOM 811 C C . VAL A 1 109 ? -17.874 9.332 17.847 1.00 94.44 109 VAL A C 1
ATOM 813 O O . VAL A 1 109 ? -17.761 10.547 17.719 1.00 94.44 109 VAL A O 1
ATOM 816 N N . THR A 1 110 ? -17.056 8.486 17.226 1.00 93.69 110 THR A N 1
ATOM 817 C CA . THR A 1 110 ? -15.993 8.916 16.306 1.00 93.69 110 THR A CA 1
ATOM 818 C C . THR A 1 110 ? -16.583 9.574 15.052 1.00 93.69 110 THR A C 1
ATOM 820 O O . THR A 1 110 ? -16.113 10.641 14.658 1.00 93.69 110 THR A O 1
ATOM 823 N N . GLU A 1 111 ? -17.664 9.019 14.503 1.00 94.88 111 GLU A N 1
ATOM 824 C CA . GLU A 1 111 ? -18.436 9.608 13.398 1.00 94.88 111 GLU A CA 1
ATOM 825 C C . GLU A 1 111 ? -19.095 10.934 13.785 1.00 94.88 111 GLU A C 1
ATOM 827 O O . GLU A 1 111 ? -18.983 11.917 13.054 1.00 94.88 111 GLU A O 1
ATOM 832 N N . ALA A 1 112 ? -19.700 11.014 14.975 1.00 94.00 112 ALA A N 1
ATOM 833 C CA . ALA A 1 112 ? -20.278 12.257 15.493 1.00 94.00 112 ALA A CA 1
ATOM 834 C C . ALA A 1 112 ? -19.232 13.375 15.678 1.00 94.00 112 ALA A C 1
ATOM 836 O O . ALA A 1 112 ? -19.571 14.556 15.632 1.00 94.00 112 ALA A O 1
ATOM 837 N N . ASN A 1 113 ? -17.956 13.011 15.844 1.00 93.81 113 ASN A N 1
ATOM 838 C CA . ASN A 1 113 ? -16.826 13.943 15.888 1.00 93.81 113 ASN A CA 1
ATOM 839 C C . ASN A 1 113 ? -16.282 14.316 14.493 1.00 93.81 113 ASN A C 1
ATOM 841 O O . ASN A 1 113 ? -15.255 14.990 14.399 1.00 93.81 113 ASN A O 1
ATOM 845 N N . GLY A 1 114 ? -16.951 13.898 13.415 1.00 91.12 114 GLY A N 1
ATOM 846 C CA . GLY A 1 114 ? -16.619 14.264 12.037 1.00 91.12 114 GLY A CA 1
ATOM 847 C C . GLY A 1 114 ? -15.583 13.366 11.360 1.00 91.12 114 GLY A C 1
ATOM 848 O O . GLY A 1 114 ? -15.021 13.760 10.340 1.00 91.12 114 GLY A O 1
ATOM 849 N N . VAL A 1 115 ? -15.298 12.181 11.910 1.00 92.81 115 VAL A N 1
ATOM 850 C CA . VAL A 1 115 ? -14.417 11.197 11.264 1.00 92.81 115 VAL A CA 1
ATOM 851 C C . VAL A 1 115 ? -15.249 10.243 10.417 1.00 92.81 115 VAL A C 1
ATOM 853 O O . VAL A 1 115 ? -16.101 9.535 10.940 1.00 92.81 115 VAL A O 1
ATOM 856 N N . ASP A 1 116 ? -14.949 10.171 9.125 1.00 86.81 116 ASP A N 1
ATOM 857 C CA . ASP A 1 116 ? -15.546 9.188 8.223 1.00 86.81 116 ASP A CA 1
ATOM 858 C C . ASP A 1 116 ? -14.951 7.784 8.471 1.00 86.81 116 ASP A C 1
ATOM 860 O O . ASP A 1 116 ? -13.749 7.548 8.281 1.00 86.81 116 ASP A O 1
ATOM 864 N N . LEU A 1 117 ? -15.788 6.859 8.953 1.00 87.75 117 LEU A N 1
ATOM 865 C CA . LEU A 1 117 ? -15.447 5.451 9.179 1.00 87.75 117 LEU A CA 1
ATOM 866 C C . LEU A 1 117 ? -15.964 4.521 8.071 1.00 87.75 117 LEU A C 1
ATOM 868 O O . LEU A 1 117 ? -15.687 3.313 8.124 1.00 87.75 117 LEU A O 1
ATOM 872 N N . GLY A 1 118 ? -16.583 5.070 7.022 1.00 70.38 118 GLY A N 1
ATOM 873 C CA . GLY A 1 118 ? -17.110 4.342 5.866 1.00 70.38 118 GLY A CA 1
ATOM 874 C C . GLY A 1 118 ? -18.574 4.607 5.599 1.00 70.38 118 GLY A C 1
ATOM 875 O O . GLY A 1 118 ? -19.372 4.384 6.531 1.00 70.38 118 GLY A O 1
#

Foldseek 3Di:
DADPLLCVQPVPDPDPPPPPPPDCNNVPDPDPDPVVVVCCCPDPSVVVSVVVVVVVVVVVVVCCVDPVNVVVVVVVVLVVQLVVVLVVLQVVCVVVVHDPVCSVVSVVVCVVVVDDND

Secondary structure (DSSP, 8-state):
---HHHHHHHSSS---TTSTTT-HHHH--S---HHHHHHHHTSHHHHHHHHHHHHHHHHHHHHHHSHHHHHHHHHHHHHHHHHHHHHHHHHHHHHTT--TTHHHHHHHHHHHTT----

Organism: Dreissena polymorpha (NCBI:txid45954)

Radius of gyration: 25.18 Å; chains: 1; bounding box: 55×37×58 Å

pLDDT: mean 81.95, std 13.31, range [44.09, 97.12]

Sequence (118 aa):
MTCFTCIEFYGTKSIGSGLKGCNTFLTGSTNLKKSAVSDHELSKAHIDATANTAAKCSDSAAIASSQAGKAMLSLHLSERQRLMHLFRNAHAVGKKGRPITDYTWLCNVTEANGVDLG